Protein AF-A0A1J8PU71-F1 (afdb_monomer_lite)

Foldseek 3Di:
DDPDPVSVQVVCVVVVCHPVNLCVLCVVVVNNQFASVQSVVCVVPVVRDTDGLVRVCVVCVCVVCVPPDPLRNVLVVLVSVCCRVPNCPCVDPVCPLVSLCVRQVHVVSSVVD

Sequence (113 aa):
HPSTRQDLLQKLEVAGFGKQQLNSLKKLINAENSDLFDVLEYVFNSDFQLMTRQERVSEARAKILFSLNEVQQEFIEFVLSKYIESGVEELKRSQLSTLLTIKYQSLEDAKEV

pLDDT: mean 90.13, std 6.65, range [53.47, 97.62]

Organism: NCBI:txid2360

Radius of gyration: 16.15 Å; chains: 1; bounding box: 37×26×44 Å

Secondary structure (DSSP, 8-state):
--SSHHHHHHHHHHTT--HHHHHHHHHHTT-TTB-HHHHHHHHH-TTSPP-BHHHHHHHHHHHHHTT--HHHHHHHHHHHHHHHHHTTSS--GGGHHHHHHHHHSSTTGGG--

InterPro domains:
  IPR013670 EcoEI R protein C-terminal domain [PF08463] (3-110)

Structure (mmCIF, N/CA/C/O backbone):
data_AF-A0A1J8PU71-F1
#
_entry.id   AF-A0A1J8PU71-F1
#
loop_
_atom_site.group_PDB
_atom_site.id
_atom_site.type_symbol
_atom_site.label_atom_id
_atom_site.label_alt_id
_atom_site.label_comp_id
_atom_site.label_asym_id
_atom_site.label_entity_id
_atom_site.label_seq_id
_atom_site.pdbx_PDB_ins_code
_atom_site.Cartn_x
_atom_site.Cartn_y
_atom_site.Cartn_z
_atom_site.occupancy
_atom_site.B_iso_or_equiv
_atom_site.auth_seq_id
_atom_site.auth_comp_id
_atom_site.auth_asym_id
_atom_site.auth_atom_id
_atom_site.pdbx_PDB_model_num
ATOM 1 N N . HIS A 1 1 ? -19.237 -8.147 -2.651 1.00 53.47 1 HIS A N 1
ATOM 2 C CA . HIS A 1 1 ? -17.764 -8.270 -2.639 1.00 53.47 1 HIS A CA 1
ATOM 3 C C . HIS A 1 1 ? -17.141 -7.241 -3.584 1.00 53.47 1 HIS A C 1
ATOM 5 O O . HIS A 1 1 ? -17.639 -7.113 -4.699 1.00 53.47 1 HIS A O 1
ATOM 11 N N . PRO A 1 2 ? -16.181 -6.409 -3.148 1.00 69.62 2 PRO A N 1
ATOM 12 C CA . PRO A 1 2 ? -15.380 -5.577 -4.053 1.00 69.62 2 PRO A CA 1
ATOM 13 C C . PRO A 1 2 ? -14.380 -6.448 -4.832 1.00 69.62 2 PRO A C 1
ATOM 15 O O . PRO A 1 2 ? -13.803 -7.366 -4.257 1.00 69.62 2 PRO A O 1
ATOM 18 N N . SER A 1 3 ? -14.195 -6.177 -6.126 1.00 79.38 3 SER A N 1
ATOM 19 C CA . SER A 1 3 ? -13.236 -6.892 -6.989 1.00 79.38 3 SER A CA 1
ATOM 20 C C . SER A 1 3 ? -11.838 -6.281 -6.948 1.00 79.38 3 SER A C 1
ATOM 22 O O . SER A 1 3 ? -10.850 -6.974 -7.174 1.00 79.38 3 SER A O 1
ATOM 24 N N . THR A 1 4 ? -11.746 -4.986 -6.644 1.00 81.94 4 THR A N 1
ATOM 25 C CA . THR A 1 4 ? -10.479 -4.268 -6.502 1.00 81.94 4 THR A CA 1
ATOM 26 C C . THR A 1 4 ? -10.431 -3.487 -5.191 1.00 81.94 4 THR A C 1
ATOM 28 O O . THR A 1 4 ? -11.461 -3.164 -4.592 1.00 81.94 4 THR A O 1
ATOM 31 N N . ARG A 1 5 ? -9.221 -3.125 -4.747 1.00 83.38 5 ARG A N 1
ATOM 32 C CA . ARG A 1 5 ? -9.043 -2.222 -3.598 1.00 83.38 5 ARG A CA 1
ATOM 33 C C . ARG A 1 5 ? -9.699 -0.857 -3.832 1.00 83.38 5 ARG A C 1
ATOM 35 O O . ARG A 1 5 ? -10.219 -0.260 -2.897 1.00 83.38 5 ARG A O 1
ATOM 42 N N . GLN A 1 6 ? -9.706 -0.385 -5.077 1.00 83.25 6 GLN A N 1
ATOM 43 C CA . GLN A 1 6 ? -10.373 0.857 -5.454 1.00 83.25 6 GLN A CA 1
ATOM 44 C C . GLN A 1 6 ? -11.894 0.750 -5.278 1.00 83.25 6 GLN A C 1
ATOM 46 O O . GLN A 1 6 ? -12.497 1.659 -4.715 1.00 83.25 6 GLN A O 1
ATOM 51 N N . ASP A 1 7 ? -12.497 -0.375 -5.674 1.00 86.81 7 ASP A N 1
ATOM 52 C CA . ASP A 1 7 ? -13.933 -0.607 -5.478 1.00 86.81 7 ASP A CA 1
ATOM 53 C C . ASP A 1 7 ? -14.290 -0.628 -3.988 1.00 86.81 7 ASP A C 1
ATOM 55 O O . ASP A 1 7 ? -15.351 -0.142 -3.597 1.00 86.81 7 ASP A O 1
ATOM 59 N N . LEU A 1 8 ? -13.420 -1.204 -3.147 1.00 87.25 8 LEU A N 1
ATOM 60 C CA . LEU A 1 8 ? -13.607 -1.181 -1.697 1.00 87.25 8 LEU A CA 1
ATOM 61 C C . LEU A 1 8 ? -13.589 0.258 -1.170 1.00 87.25 8 LEU A C 1
ATOM 63 O O . LEU A 1 8 ? -14.518 0.645 -0.469 1.00 87.25 8 LEU A O 1
ATOM 67 N N . LEU A 1 9 ? -12.568 1.045 -1.528 1.00 88.31 9 LEU A N 1
ATOM 68 C CA . LEU A 1 9 ? -12.436 2.440 -1.093 1.00 88.31 9 LEU A CA 1
ATOM 69 C C . LEU A 1 9 ? -13.658 3.277 -1.482 1.00 88.31 9 LEU A C 1
ATOM 71 O O . LEU A 1 9 ? -14.187 4.003 -0.647 1.00 88.31 9 LEU A O 1
ATOM 75 N N . GLN A 1 10 ? -14.155 3.121 -2.711 1.00 89.88 10 GLN A N 1
ATOM 76 C CA . GLN A 1 10 ? -15.345 3.833 -3.173 1.00 89.88 10 GLN A CA 1
ATOM 77 C C . GLN A 1 10 ? -16.600 3.434 -2.384 1.00 89.88 10 GLN A C 1
ATOM 79 O O . GLN A 1 10 ? -17.413 4.285 -2.031 1.00 89.88 10 GLN A O 1
ATOM 84 N N . LYS A 1 11 ? -16.772 2.143 -2.077 1.00 92.06 11 LYS A N 1
ATOM 85 C CA . LYS A 1 11 ? -17.913 1.671 -1.276 1.00 92.06 11 LYS A CA 1
ATOM 86 C C . LYS A 1 11 ? -17.853 2.173 0.164 1.00 92.06 11 LYS A C 1
ATOM 88 O O . LYS A 1 11 ? -18.889 2.539 0.710 1.00 92.06 11 LYS A O 1
ATOM 93 N N . LEU A 1 12 ? -16.662 2.202 0.761 1.00 91.75 12 LEU A N 1
ATOM 94 C CA . LEU A 1 12 ? -16.448 2.764 2.095 1.00 91.75 12 LEU A CA 1
ATOM 95 C C . LEU A 1 12 ? -16.762 4.260 2.116 1.00 91.75 12 LEU A C 1
ATOM 97 O O . LEU A 1 12 ? -17.471 4.714 3.007 1.00 91.75 12 LEU A O 1
ATOM 101 N N . GLU A 1 13 ? -16.324 5.002 1.100 1.00 93.75 13 GLU A N 1
ATOM 102 C CA . GLU A 1 13 ? -16.626 6.426 0.960 1.00 93.75 13 GLU A CA 1
ATOM 103 C C . GLU A 1 13 ? -18.135 6.689 0.865 1.00 93.75 13 GLU A C 1
ATOM 105 O O . GLU A 1 13 ? -18.657 7.513 1.614 1.00 93.75 13 GLU A O 1
ATOM 110 N N . VAL A 1 14 ? -18.859 5.928 0.035 1.00 95.31 14 VAL A N 1
ATOM 111 C CA . VAL A 1 14 ? -20.332 6.002 -0.057 1.00 95.31 14 VAL A CA 1
ATOM 112 C C . VAL A 1 14 ? -21.008 5.675 1.281 1.00 95.31 14 VAL A C 1
ATOM 114 O O . VAL A 1 14 ? -22.043 6.252 1.603 1.00 95.31 14 VAL A O 1
ATOM 117 N N . ALA A 1 15 ? -20.419 4.786 2.082 1.00 94.44 15 ALA A N 1
ATOM 118 C CA . ALA A 1 15 ? -20.900 4.448 3.420 1.00 94.44 15 ALA A CA 1
ATOM 119 C C . ALA A 1 15 ? -20.514 5.478 4.506 1.00 94.44 15 ALA A C 1
ATOM 121 O O . ALA A 1 15 ? -20.832 5.269 5.674 1.00 94.44 15 ALA A O 1
ATOM 122 N N . GLY A 1 16 ? -19.840 6.579 4.149 1.00 94.50 16 GLY A N 1
ATOM 123 C CA . GLY A 1 16 ? -19.421 7.636 5.078 1.00 94.50 16 GLY A CA 1
ATOM 124 C C . GLY A 1 16 ? -18.007 7.471 5.651 1.00 94.50 16 GLY A C 1
ATOM 125 O O . GLY A 1 16 ? -17.576 8.281 6.472 1.00 94.50 16 GLY A O 1
ATOM 126 N N . PHE A 1 17 ? -17.257 6.464 5.202 1.00 92.56 17 PHE A N 1
ATOM 127 C CA . PHE A 1 17 ? -15.875 6.191 5.602 1.00 92.56 17 PHE A CA 1
ATOM 128 C C . PHE A 1 17 ? -14.905 6.608 4.495 1.00 92.56 17 PHE A C 1
ATOM 130 O O . PHE A 1 17 ? -14.260 5.784 3.846 1.00 92.56 17 PHE A O 1
ATOM 137 N N . GLY A 1 18 ? -14.828 7.917 4.261 1.00 92.75 18 GLY A N 1
ATOM 138 C CA . GLY A 1 18 ? -13.900 8.503 3.302 1.00 92.75 18 GLY A CA 1
ATOM 139 C C . GLY A 1 18 ? -12.440 8.445 3.761 1.00 92.75 18 GLY A C 1
ATOM 140 O O . GLY A 1 18 ? -12.100 8.012 4.867 1.00 92.75 18 GLY A O 1
ATOM 141 N N . LYS A 1 19 ? -11.544 8.943 2.904 1.00 89.94 19 LYS A N 1
ATOM 142 C CA . LYS A 1 19 ? -10.088 8.935 3.132 1.00 89.94 19 LYS A CA 1
ATOM 143 C C . LYS A 1 19 ? -9.679 9.509 4.494 1.00 89.94 19 LYS A C 1
ATOM 145 O O . LYS A 1 19 ? -8.790 8.967 5.146 1.00 89.94 19 LYS A O 1
ATOM 150 N N . GLN A 1 20 ? -10.318 10.591 4.943 1.00 93.56 20 GLN A N 1
ATOM 151 C CA . GLN A 1 20 ? -10.008 11.193 6.242 1.00 93.56 20 GLN A CA 1
ATOM 152 C C . GLN A 1 20 ? -10.343 10.254 7.405 1.00 93.56 20 GLN A C 1
ATOM 154 O O . GLN A 1 20 ? -9.510 10.074 8.289 1.00 93.56 20 GLN A O 1
ATOM 159 N N . GLN A 1 21 ? -11.516 9.618 7.385 1.00 94.56 21 GLN A N 1
ATOM 160 C CA . GLN A 1 21 ? -11.947 8.673 8.416 1.00 94.56 21 GLN A CA 1
ATOM 161 C C . GLN A 1 21 ? -11.012 7.462 8.469 1.00 94.56 21 GLN A C 1
ATOM 163 O O . GLN A 1 21 ? -10.568 7.075 9.548 1.00 94.56 21 GLN A O 1
ATOM 168 N N . LEU A 1 22 ? -10.649 6.912 7.306 1.00 92.94 22 LEU A N 1
ATOM 169 C CA . LEU A 1 22 ? -9.733 5.773 7.215 1.00 92.94 22 LEU A CA 1
ATOM 170 C C . LEU A 1 22 ? -8.321 6.126 7.706 1.00 92.94 22 LEU A C 1
ATOM 172 O O . LEU A 1 22 ? -7.695 5.332 8.404 1.00 92.94 22 LEU A O 1
ATOM 176 N N . ASN A 1 23 ? -7.825 7.329 7.408 1.00 92.94 23 ASN A N 1
ATOM 177 C CA . ASN A 1 23 ? -6.534 7.793 7.922 1.00 92.94 23 ASN A CA 1
ATOM 178 C C . ASN A 1 23 ? -6.559 8.027 9.436 1.00 92.94 23 ASN A C 1
ATOM 180 O O . ASN A 1 23 ? -5.588 7.703 10.117 1.00 92.94 23 ASN A O 1
ATOM 184 N N . SER A 1 24 ? -7.654 8.562 9.976 1.00 95.12 24 SER A N 1
ATOM 185 C CA . SER A 1 24 ? -7.831 8.699 11.425 1.00 95.12 24 SER A CA 1
ATOM 186 C C . SER A 1 24 ? -7.863 7.338 12.117 1.00 95.12 24 SER A C 1
ATOM 188 O O . SER A 1 24 ? -7.225 7.176 13.152 1.00 95.12 24 SER A O 1
ATOM 190 N N . LEU A 1 25 ? -8.535 6.348 11.520 1.00 94.19 25 LEU A N 1
ATOM 191 C CA . LEU A 1 25 ? -8.555 4.976 12.023 1.00 94.19 25 LEU A CA 1
ATOM 192 C C . LEU A 1 25 ? -7.147 4.375 12.071 1.00 94.19 25 LEU A C 1
ATOM 194 O O . LEU A 1 25 ? -6.747 3.862 13.110 1.00 94.19 25 LEU A O 1
ATOM 198 N N . LYS A 1 26 ? -6.375 4.502 10.985 1.00 94.94 26 LYS A N 1
ATOM 199 C CA . LYS A 1 26 ? -4.980 4.040 10.935 1.00 94.94 26 LYS A CA 1
ATOM 200 C C . LYS A 1 26 ? -4.132 4.624 12.060 1.00 94.94 26 LYS A C 1
ATOM 202 O O . LYS A 1 26 ? -3.434 3.875 12.728 1.00 94.94 26 LYS A O 1
ATOM 207 N N . LYS A 1 27 ? -4.231 5.935 12.296 1.00 96.25 27 LYS A N 1
ATOM 208 C CA . LYS A 1 27 ? -3.515 6.616 13.387 1.00 96.25 27 LYS A CA 1
ATOM 209 C C . LYS A 1 27 ? -3.943 6.115 14.762 1.00 96.25 27 LYS A C 1
ATOM 211 O O . LYS A 1 27 ? -3.101 5.912 15.627 1.00 96.25 27 LYS A O 1
ATOM 216 N N . LEU A 1 28 ? -5.246 5.908 14.962 1.00 96.00 28 LEU A N 1
ATOM 217 C CA . LEU A 1 28 ? -5.799 5.466 16.244 1.00 96.00 28 LEU A CA 1
ATOM 218 C C . LEU A 1 28 ? -5.221 4.117 16.690 1.00 96.00 28 LEU A C 1
ATOM 220 O O . LEU A 1 28 ? -5.012 3.912 17.881 1.00 96.00 28 LEU A O 1
ATOM 224 N N . ILE A 1 29 ? -4.952 3.223 15.736 1.00 94.25 29 ILE A N 1
ATOM 225 C CA . ILE A 1 29 ? -4.396 1.889 15.995 1.00 94.25 29 ILE A CA 1
ATOM 226 C C . ILE A 1 29 ? -2.901 1.773 15.649 1.00 94.25 29 ILE A C 1
ATOM 228 O O . ILE A 1 29 ? -2.378 0.664 15.595 1.00 94.25 29 ILE A O 1
ATOM 232 N N . ASN A 1 30 ? -2.215 2.897 15.396 1.00 94.94 30 ASN A N 1
ATOM 233 C CA . ASN A 1 30 ? -0.790 2.953 15.046 1.00 94.94 30 ASN A CA 1
ATOM 234 C C . ASN A 1 30 ? -0.409 2.058 13.839 1.00 94.94 30 ASN A C 1
ATOM 236 O O . ASN A 1 30 ? 0.548 1.283 13.882 1.00 94.94 30 ASN A O 1
ATOM 240 N N . ALA A 1 31 ? -1.199 2.139 12.766 1.00 95.94 31 ALA A N 1
ATOM 241 C CA . ALA A 1 31 ? -1.117 1.298 11.569 1.00 95.94 31 ALA A CA 1
ATOM 242 C C . ALA A 1 31 ? -1.042 2.111 10.260 1.00 95.94 31 ALA A C 1
ATOM 244 O O . ALA A 1 31 ? -1.498 1.667 9.202 1.00 95.94 31 ALA A O 1
ATOM 245 N N . GLU A 1 32 ? -0.485 3.325 10.293 1.00 94.81 32 GLU A N 1
ATOM 246 C CA . GLU A 1 32 ? -0.346 4.191 9.111 1.00 94.81 32 GLU A CA 1
ATOM 247 C C . GLU A 1 32 ? 0.443 3.527 7.978 1.00 94.81 32 GLU A C 1
ATOM 249 O O . GLU A 1 32 ? 0.116 3.704 6.801 1.00 94.81 32 GLU A O 1
ATOM 254 N N . ASN A 1 33 ? 1.430 2.709 8.344 1.00 95.88 33 ASN A N 1
ATOM 255 C CA . ASN A 1 33 ? 2.290 1.986 7.412 1.00 95.88 33 ASN A CA 1
ATOM 256 C C . ASN A 1 33 ? 1.707 0.645 6.953 1.00 95.88 33 ASN A C 1
ATOM 258 O O . ASN A 1 33 ? 2.340 -0.029 6.138 1.00 95.88 33 ASN A O 1
ATOM 262 N N . SER A 1 34 ? 0.529 0.261 7.443 1.00 95.25 34 SER A N 1
ATOM 263 C CA . SER A 1 34 ? -0.151 -0.987 7.091 1.00 95.25 34 SER A CA 1
ATOM 264 C C . SER A 1 34 ? -1.125 -0.786 5.929 1.00 95.25 34 SER A C 1
ATOM 266 O O . SER A 1 34 ? -1.601 0.326 5.639 1.00 95.25 34 SER A O 1
ATOM 268 N N . ASP A 1 35 ? -1.427 -1.874 5.224 1.00 91.88 35 ASP A N 1
ATOM 269 C CA . ASP A 1 35 ? -2.452 -1.844 4.182 1.00 91.88 35 ASP A CA 1
ATOM 270 C C . ASP A 1 35 ? -3.837 -1.693 4.810 1.00 91.88 35 ASP A C 1
ATOM 272 O O . ASP A 1 35 ? -4.075 -2.082 5.952 1.00 91.88 35 ASP A O 1
ATOM 276 N N . LEU A 1 36 ? -4.770 -1.098 4.064 1.00 89.81 36 LEU A N 1
ATOM 277 C CA . LEU A 1 36 ? -6.115 -0.867 4.581 1.00 89.81 36 LEU A CA 1
ATOM 278 C C . LEU A 1 36 ? -6.818 -2.182 4.944 1.00 89.81 36 LEU A C 1
ATOM 280 O O . LEU A 1 36 ? -7.591 -2.200 5.892 1.00 89.81 36 LEU A O 1
ATOM 284 N N . PHE A 1 37 ? -6.551 -3.271 4.223 1.00 89.00 37 PHE A N 1
ATOM 285 C CA . PHE A 1 37 ? -7.168 -4.557 4.544 1.00 89.00 37 PHE A CA 1
ATOM 286 C C . PHE A 1 37 ? -6.716 -5.089 5.905 1.00 89.00 37 PHE A C 1
ATOM 288 O O . PHE A 1 37 ? -7.564 -5.540 6.662 1.00 89.00 37 PHE A O 1
ATOM 295 N N . ASP A 1 38 ? -5.435 -4.949 6.254 1.00 92.00 38 ASP A N 1
ATOM 296 C CA . ASP A 1 38 ? -4.920 -5.352 7.573 1.00 92.00 38 ASP A CA 1
ATOM 297 C C . ASP A 1 38 ? -5.557 -4.541 8.694 1.00 92.00 38 ASP A C 1
ATOM 299 O O . ASP A 1 38 ? -5.914 -5.067 9.740 1.00 92.00 38 ASP A O 1
ATOM 303 N N . VAL A 1 39 ? -5.716 -3.238 8.457 1.00 93.31 39 VAL A N 1
ATOM 304 C CA . VAL A 1 39 ? -6.343 -2.307 9.400 1.00 93.31 39 VAL A CA 1
ATOM 305 C C . VAL A 1 39 ? -7.800 -2.688 9.639 1.00 93.31 39 VAL A C 1
ATOM 307 O O . VAL A 1 39 ? -8.253 -2.707 10.779 1.00 93.31 39 VAL A O 1
ATOM 310 N N . LEU A 1 40 ? -8.540 -2.995 8.571 1.00 92.12 40 LEU A N 1
ATOM 311 C CA . LEU A 1 40 ? -9.935 -3.414 8.678 1.00 92.12 40 LEU A CA 1
ATOM 312 C C . LEU A 1 40 ? -10.065 -4.789 9.341 1.00 92.12 40 LEU A C 1
ATOM 314 O O . LEU A 1 40 ? -10.961 -4.967 10.163 1.00 92.12 40 LEU A O 1
ATOM 318 N N . GLU A 1 41 ? -9.169 -5.726 9.028 1.00 93.06 41 GLU A N 1
ATOM 319 C CA . GLU A 1 41 ? -9.140 -7.050 9.654 1.00 93.06 41 GLU A CA 1
ATOM 320 C C . GLU A 1 41 ? -8.839 -6.943 11.150 1.00 93.06 41 GLU A C 1
ATOM 322 O O . GLU A 1 41 ? -9.555 -7.531 11.947 1.00 93.06 41 GLU A O 1
ATOM 327 N N . TYR A 1 42 ? -7.871 -6.114 11.547 1.00 94.69 42 TYR A N 1
ATOM 328 C CA . TYR A 1 42 ? -7.566 -5.841 12.953 1.00 94.69 42 TYR A CA 1
ATOM 329 C C . TYR A 1 42 ? -8.754 -5.247 13.719 1.00 94.69 42 TYR A C 1
ATOM 331 O O . TYR A 1 42 ? -9.030 -5.624 14.854 1.00 94.69 42 TYR A O 1
ATOM 339 N N . VAL A 1 43 ? -9.487 -4.318 13.100 1.00 92.38 43 VAL A N 1
ATOM 340 C CA . VAL A 1 43 ? -10.678 -3.712 13.718 1.00 92.38 43 VAL A CA 1
ATOM 341 C C . VAL A 1 43 ? -11.811 -4.724 13.866 1.00 92.38 43 VAL A C 1
ATOM 343 O O . VAL A 1 43 ? -12.555 -4.671 14.843 1.00 92.38 43 VAL A O 1
ATOM 346 N N . PHE A 1 44 ? -11.959 -5.634 12.904 1.00 93.19 44 PHE A N 1
ATOM 347 C CA . PHE A 1 44 ? -12.950 -6.705 12.966 1.00 93.19 44 PHE A CA 1
ATOM 348 C C . PHE A 1 44 ? -12.556 -7.806 13.963 1.00 93.19 44 PHE A C 1
ATOM 350 O O . PHE A 1 44 ? -13.411 -8.332 14.674 1.00 93.19 44 PHE A O 1
ATOM 357 N N . ASN A 1 45 ? -11.267 -8.129 14.022 1.00 92.81 45 ASN A N 1
ATOM 358 C CA . ASN A 1 45 ? -10.675 -9.177 14.833 1.00 92.81 45 ASN A CA 1
ATOM 359 C C . ASN A 1 45 ? -9.361 -8.681 15.456 1.00 92.81 45 ASN A C 1
ATOM 361 O O . ASN A 1 45 ? -8.303 -8.714 14.824 1.00 92.81 45 ASN A O 1
ATOM 365 N N . SER A 1 46 ? -9.419 -8.278 16.724 1.00 88.31 46 SER A N 1
ATOM 366 C CA . SER A 1 46 ? -8.282 -7.687 17.440 1.00 88.31 46 SER A CA 1
ATOM 367 C C . SER A 1 46 ? -7.081 -8.619 17.620 1.00 88.31 46 SER A C 1
ATOM 369 O O . SER A 1 46 ? -5.995 -8.143 17.942 1.00 88.31 46 SER A O 1
ATOM 371 N N . ASP A 1 47 ? -7.256 -9.928 17.420 1.00 93.12 47 ASP A N 1
ATOM 372 C CA . ASP A 1 47 ? -6.166 -10.906 17.507 1.00 93.12 47 ASP A CA 1
ATOM 373 C C . ASP A 1 47 ? -5.290 -10.918 16.241 1.00 93.12 47 ASP A C 1
ATOM 375 O O . ASP A 1 47 ? -4.183 -11.472 16.244 1.00 93.12 47 ASP A O 1
ATOM 379 N N . PHE A 1 48 ? -5.760 -10.299 15.151 1.00 93.62 48 PHE A N 1
ATOM 380 C CA . PHE A 1 48 ? -5.008 -10.188 13.909 1.00 93.62 48 PHE A CA 1
ATOM 381 C C . PHE A 1 48 ? -3.706 -9.408 14.129 1.00 93.62 48 PHE A C 1
ATOM 383 O O . PHE A 1 48 ? -3.687 -8.327 14.713 1.00 93.62 48 PHE A O 1
ATOM 390 N N . GLN A 1 49 ? -2.593 -9.945 13.636 1.00 93.81 49 GLN A N 1
ATOM 391 C CA . GLN A 1 49 ? -1.304 -9.270 13.736 1.00 93.81 49 GLN A CA 1
ATOM 392 C C . GLN A 1 49 ? -1.138 -8.317 12.556 1.00 93.81 49 GLN A C 1
ATOM 394 O O . GLN A 1 49 ? -1.116 -8.738 11.400 1.00 93.81 49 GLN A O 1
ATOM 399 N N . LEU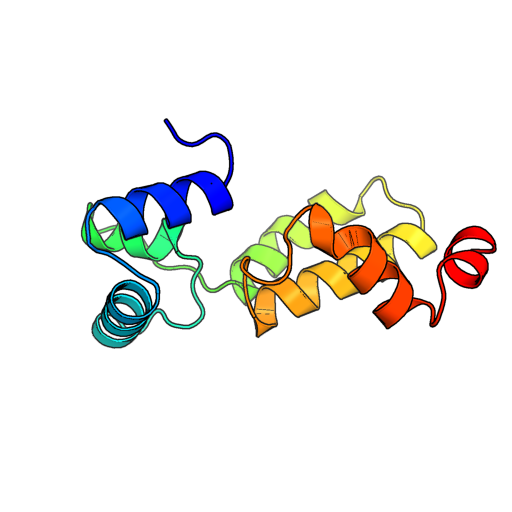 A 1 50 ? -1.033 -7.022 12.856 1.00 94.44 50 LEU A N 1
ATOM 400 C CA . LEU A 1 50 ? -0.791 -6.003 11.844 1.00 94.44 50 LEU A CA 1
ATOM 401 C C . LEU A 1 50 ? 0.541 -6.249 11.132 1.00 94.44 50 LEU A C 1
ATOM 403 O O . LEU A 1 50 ? 1.532 -6.638 11.743 1.00 94.44 50 LEU A O 1
ATOM 407 N N . MET A 1 51 ? 0.549 -5.945 9.839 1.00 95.38 51 MET A N 1
ATOM 408 C CA . MET A 1 51 ? 1.711 -6.066 8.972 1.00 95.38 51 MET A CA 1
ATOM 409 C C . MET A 1 51 ? 1.904 -4.760 8.210 1.00 95.38 51 MET A C 1
ATOM 411 O O . MET A 1 51 ? 0.974 -4.233 7.589 1.00 95.38 51 MET A O 1
ATOM 415 N N . THR A 1 52 ? 3.120 -4.233 8.229 1.00 97.00 52 THR A N 1
ATOM 416 C CA . THR A 1 52 ? 3.482 -3.072 7.423 1.00 97.00 52 THR A CA 1
ATOM 417 C C . THR A 1 52 ? 3.556 -3.441 5.944 1.00 97.00 52 THR A C 1
ATOM 419 O O . THR A 1 52 ? 3.815 -4.579 5.544 1.00 97.00 52 THR A O 1
ATOM 422 N N . ARG A 1 53 ? 3.395 -2.438 5.080 1.00 96.31 53 ARG A N 1
ATOM 423 C CA . ARG A 1 53 ? 3.602 -2.597 3.634 1.00 96.31 53 ARG A CA 1
ATOM 424 C C . ARG A 1 53 ? 5.029 -3.059 3.316 1.00 96.31 53 ARG A C 1
ATOM 426 O O . ARG A 1 53 ? 5.204 -3.848 2.394 1.00 96.31 53 ARG A O 1
ATOM 433 N N . GLN A 1 54 ? 6.020 -2.619 4.094 1.00 97.62 54 GLN A N 1
ATOM 434 C CA . GLN A 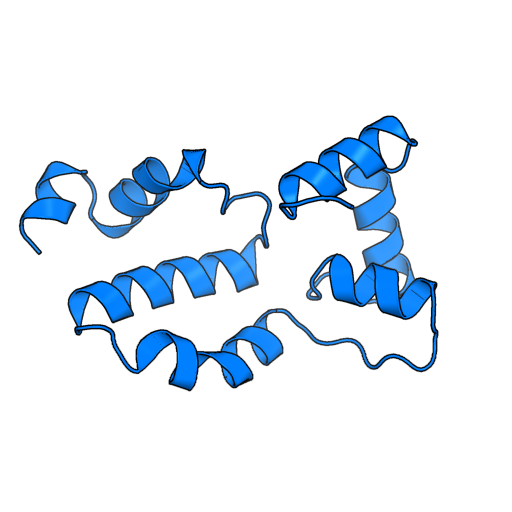1 54 ? 7.420 -3.040 3.971 1.00 97.62 54 GLN A CA 1
ATOM 435 C C . GLN A 1 54 ? 7.577 -4.547 4.215 1.00 97.62 54 GLN A C 1
ATOM 437 O O . GLN A 1 54 ? 8.160 -5.243 3.384 1.00 97.62 54 GLN A O 1
ATOM 442 N N . GLU A 1 55 ? 7.032 -5.054 5.322 1.00 97.44 55 GLU A N 1
ATOM 443 C CA . GLU A 1 55 ? 7.067 -6.484 5.653 1.00 97.44 55 GLU A CA 1
ATOM 444 C C . GLU A 1 55 ? 6.354 -7.300 4.574 1.00 97.44 55 GLU A C 1
ATOM 446 O O . GLU A 1 55 ? 6.914 -8.272 4.069 1.00 97.44 55 GLU A O 1
ATOM 451 N N . ARG A 1 56 ? 5.170 -6.850 4.130 1.00 95.62 56 ARG A N 1
ATOM 452 C CA . ARG A 1 56 ? 4.421 -7.506 3.046 1.00 95.62 56 ARG A CA 1
ATOM 453 C C . ARG A 1 56 ? 5.243 -7.647 1.780 1.00 95.62 56 ARG A C 1
ATOM 455 O O . ARG A 1 56 ? 5.242 -8.708 1.155 1.00 95.62 56 ARG A O 1
ATOM 462 N N . VAL A 1 57 ? 5.896 -6.563 1.371 1.00 96.19 57 VAL A N 1
ATOM 463 C CA . VAL A 1 57 ? 6.750 -6.585 0.188 1.00 96.19 57 VAL A CA 1
ATOM 464 C C . VAL A 1 57 ? 7.905 -7.549 0.408 1.00 96.19 57 VAL A C 1
ATOM 466 O O . VAL A 1 57 ? 8.121 -8.391 -0.452 1.00 96.19 57 VAL A O 1
ATOM 469 N N . SER A 1 58 ? 8.585 -7.489 1.554 1.00 96.94 58 SER A N 1
ATOM 470 C CA . SER A 1 58 ? 9.706 -8.377 1.880 1.00 96.94 58 SER A CA 1
ATOM 471 C C . SER A 1 58 ? 9.339 -9.861 1.741 1.00 96.94 58 SER A C 1
ATOM 473 O O . SER A 1 58 ? 10.045 -10.609 1.064 1.00 96.94 58 SER A O 1
ATOM 475 N N . GLU A 1 59 ? 8.194 -10.275 2.292 1.00 96.31 59 GLU A N 1
ATOM 476 C CA . GLU A 1 59 ? 7.726 -11.667 2.233 1.00 96.31 59 GLU A CA 1
ATOM 477 C C . GLU A 1 59 ? 7.316 -12.110 0.823 1.00 96.31 59 GLU A C 1
ATOM 479 O O . GLU A 1 59 ? 7.561 -13.248 0.418 1.00 96.31 59 GLU A O 1
ATOM 484 N N . ALA A 1 60 ? 6.694 -11.219 0.047 1.00 94.88 60 ALA A N 1
ATOM 485 C CA . ALA A 1 60 ? 6.196 -11.549 -1.284 1.00 94.88 60 ALA A CA 1
ATOM 486 C C . ALA A 1 60 ? 7.252 -11.388 -2.392 1.00 94.88 60 ALA A C 1
ATOM 488 O O . ALA A 1 60 ? 7.093 -11.967 -3.470 1.00 94.88 60 ALA A O 1
ATOM 489 N N . ARG A 1 61 ? 8.323 -10.619 -2.147 1.00 94.56 61 ARG A N 1
ATOM 490 C CA . ARG A 1 61 ? 9.284 -10.147 -3.159 1.00 94.56 61 ARG A CA 1
ATOM 491 C C . ARG A 1 61 ? 9.842 -11.275 -4.013 1.00 94.56 61 ARG A C 1
ATOM 493 O O . ARG A 1 61 ? 9.719 -11.229 -5.232 1.00 94.56 61 ARG A O 1
ATOM 500 N N . ALA A 1 62 ? 10.387 -12.319 -3.388 1.00 94.81 62 ALA A N 1
ATOM 501 C CA . ALA A 1 62 ? 10.990 -13.437 -4.116 1.00 94.81 62 ALA A CA 1
ATOM 502 C C . ALA A 1 62 ? 9.995 -14.101 -5.083 1.00 94.81 62 ALA A C 1
ATOM 504 O O . ALA A 1 62 ? 10.331 -14.382 -6.230 1.00 94.81 62 ALA A O 1
ATOM 505 N N . LYS A 1 63 ? 8.745 -14.290 -4.644 1.00 95.94 63 LYS A N 1
ATOM 506 C CA . LYS A 1 63 ? 7.682 -14.877 -5.466 1.00 95.94 63 LYS A CA 1
ATOM 507 C C . LYS A 1 63 ? 7.252 -13.951 -6.603 1.00 95.94 63 LYS A C 1
ATOM 509 O O . LYS A 1 63 ? 6.992 -14.434 -7.699 1.00 95.94 63 LYS A O 1
ATOM 514 N N . ILE A 1 64 ? 7.161 -12.647 -6.342 1.00 93.38 64 ILE A N 1
ATOM 515 C CA . ILE A 1 64 ? 6.770 -11.643 -7.340 1.00 93.38 64 ILE A CA 1
ATOM 516 C C . ILE A 1 64 ? 7.807 -11.567 -8.471 1.00 93.38 64 ILE A C 1
ATOM 518 O O . ILE A 1 64 ? 7.429 -11.476 -9.635 1.00 93.38 64 ILE A O 1
ATOM 522 N N . LEU A 1 65 ? 9.098 -11.620 -8.135 1.00 94.62 65 LEU A N 1
ATOM 523 C CA . LEU A 1 65 ? 10.188 -11.419 -9.094 1.00 94.62 65 LEU A CA 1
ATOM 524 C C . LEU A 1 65 ? 10.609 -12.697 -9.835 1.00 94.62 65 LEU A C 1
ATOM 526 O O . LEU A 1 65 ? 11.248 -12.605 -10.878 1.00 94.62 65 LEU A O 1
ATOM 530 N N . PHE A 1 66 ? 10.242 -13.878 -9.326 1.00 94.88 66 PHE A N 1
ATOM 531 C CA . PHE A 1 66 ? 10.755 -15.175 -9.786 1.00 94.88 66 PHE A CA 1
ATOM 532 C C . PHE A 1 66 ? 10.676 -15.409 -11.305 1.00 94.88 66 PHE A C 1
ATOM 534 O O . PHE A 1 66 ? 11.589 -15.995 -11.879 1.00 94.88 66 PHE A O 1
ATOM 541 N N . SER A 1 67 ? 9.594 -14.981 -11.960 1.00 91.62 67 SER A N 1
ATOM 542 C CA . SER A 1 67 ? 9.361 -15.226 -13.392 1.00 91.62 67 SER A CA 1
ATOM 543 C C . SER A 1 67 ? 9.636 -14.014 -14.284 1.00 91.62 67 SER A C 1
ATOM 545 O O . SER A 1 67 ? 9.217 -14.009 -15.440 1.00 91.62 67 SER A O 1
ATOM 547 N N . LEU A 1 68 ? 10.255 -12.966 -13.742 1.00 94.44 68 LEU A N 1
ATOM 548 C CA . LEU A 1 68 ? 10.480 -11.705 -14.438 1.00 94.44 68 LEU A CA 1
ATOM 549 C C . LEU A 1 68 ? 11.920 -11.614 -14.938 1.00 94.44 68 LEU A C 1
ATOM 551 O O . LEU A 1 68 ? 12.852 -12.020 -14.241 1.00 94.44 68 LEU A O 1
ATOM 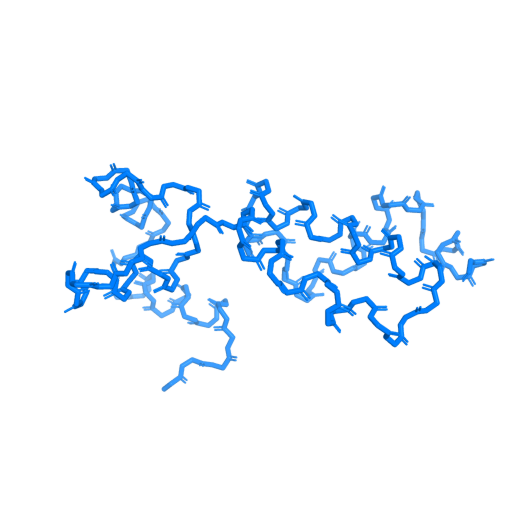555 N N . ASN A 1 69 ? 12.100 -11.040 -16.127 1.00 92.69 69 ASN A N 1
ATOM 556 C CA . ASN A 1 69 ? 13.428 -10.642 -16.592 1.00 92.69 69 ASN A CA 1
ATOM 557 C C . ASN A 1 69 ? 13.934 -9.409 -15.814 1.00 92.69 69 ASN A C 1
ATOM 559 O O . ASN A 1 69 ? 13.175 -8.777 -15.083 1.00 92.69 69 ASN A O 1
ATOM 563 N N . GLU A 1 70 ? 15.209 -9.059 -15.967 1.00 92.38 70 GLU A N 1
ATOM 564 C CA . GLU A 1 70 ? 15.853 -7.973 -15.209 1.00 92.38 70 GLU A CA 1
ATOM 565 C C . GLU A 1 70 ? 15.117 -6.627 -15.335 1.00 92.38 70 GLU A C 1
ATOM 567 O O . GLU A 1 70 ? 14.822 -5.977 -14.334 1.00 92.38 70 GLU A O 1
ATOM 572 N N . VAL A 1 71 ? 14.710 -6.265 -16.552 1.00 89.25 71 VAL A N 1
ATOM 573 C CA . VAL A 1 71 ? 13.980 -5.020 -16.840 1.00 89.25 71 VAL A CA 1
ATOM 574 C C . VAL A 1 71 ? 12.613 -4.997 -16.151 1.00 89.25 71 VAL A C 1
ATOM 576 O O . VAL A 1 71 ? 12.225 -4.007 -15.528 1.00 89.25 71 VAL A O 1
ATOM 579 N N . GLN A 1 72 ? 11.882 -6.110 -16.211 1.00 89.75 72 GLN A N 1
ATOM 580 C CA . GLN A 1 72 ? 10.602 -6.270 -15.527 1.00 89.75 72 GLN A CA 1
ATOM 581 C C . GLN A 1 72 ? 10.773 -6.248 -14.007 1.00 89.75 72 GLN A C 1
ATOM 583 O O . GLN A 1 72 ? 9.943 -5.656 -13.318 1.00 89.75 72 GLN A O 1
ATOM 588 N N . GLN A 1 73 ? 11.834 -6.865 -13.477 1.00 94.75 73 GLN A N 1
ATOM 589 C CA . GLN A 1 73 ? 12.141 -6.815 -12.050 1.00 94.75 73 GLN A CA 1
ATOM 590 C C . GLN A 1 73 ? 12.385 -5.376 -11.609 1.00 94.75 73 GLN A C 1
ATOM 592 O O . GLN A 1 73 ? 11.754 -4.941 -10.653 1.00 94.75 73 GLN A O 1
ATOM 597 N N . GLU A 1 74 ? 13.198 -4.601 -12.330 1.00 93.25 74 GLU A N 1
ATOM 598 C CA . GLU A 1 74 ? 13.420 -3.191 -12.002 1.00 93.25 74 GLU A CA 1
ATOM 599 C C . GLU A 1 74 ? 12.129 -2.366 -11.967 1.00 93.25 74 GLU A C 1
ATOM 601 O O . GLU A 1 74 ? 11.940 -1.536 -11.070 1.00 93.25 74 GLU A O 1
ATOM 606 N N . PHE A 1 75 ? 11.240 -2.563 -12.943 1.00 91.69 75 PHE A N 1
ATOM 607 C CA . PHE A 1 75 ? 9.964 -1.854 -12.963 1.00 91.69 75 PHE A CA 1
ATOM 608 C C . PHE A 1 75 ? 9.075 -2.265 -11.788 1.00 91.69 75 PHE A C 1
ATOM 610 O O . PHE A 1 75 ? 8.478 -1.415 -11.125 1.00 91.69 75 PHE A O 1
ATOM 617 N N . ILE A 1 76 ? 8.998 -3.563 -11.497 1.00 93.81 76 ILE A N 1
ATOM 618 C CA . ILE A 1 76 ? 8.201 -4.060 -10.380 1.00 93.81 76 ILE A CA 1
ATOM 619 C C . ILE A 1 76 ? 8.778 -3.605 -9.038 1.00 93.81 76 ILE A C 1
ATOM 621 O O . ILE A 1 76 ? 8.007 -3.211 -8.170 1.00 93.81 76 ILE A O 1
ATOM 625 N N . GLU A 1 77 ? 10.096 -3.541 -8.875 1.00 95.44 77 GLU A N 1
ATOM 626 C CA . GLU A 1 77 ? 10.738 -2.955 -7.691 1.00 95.44 77 GLU A CA 1
ATOM 627 C C . GLU A 1 77 ? 10.368 -1.484 -7.507 1.00 95.44 77 GLU A C 1
ATOM 629 O O . GLU A 1 77 ? 10.011 -1.055 -6.407 1.00 95.44 77 GLU A O 1
ATOM 634 N N . PHE A 1 78 ? 10.363 -0.711 -8.595 1.00 93.94 78 PHE A N 1
ATOM 635 C CA . PHE A 1 78 ? 9.876 0.664 -8.564 1.00 93.94 78 PHE A CA 1
ATOM 636 C C . PHE A 1 78 ? 8.413 0.732 -8.094 1.00 93.94 78 PHE A C 1
ATOM 638 O O . PHE A 1 78 ? 8.097 1.498 -7.181 1.00 93.94 78 PHE A O 1
ATOM 645 N N . VAL A 1 79 ? 7.528 -0.110 -8.635 1.00 92.81 79 VAL A N 1
ATOM 646 C CA . VAL A 1 79 ? 6.116 -0.175 -8.214 1.00 92.81 79 VAL A CA 1
ATOM 647 C C . VAL A 1 79 ? 5.979 -0.570 -6.738 1.00 92.81 79 VAL A C 1
ATOM 649 O O . VAL A 1 79 ? 5.183 0.032 -6.014 1.00 92.81 79 VA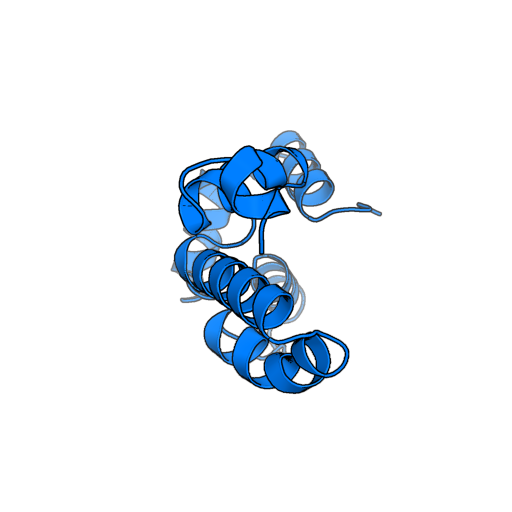L A O 1
ATOM 652 N N . LEU A 1 80 ? 6.761 -1.543 -6.263 1.00 94.38 80 LEU A N 1
ATOM 653 C CA . LEU A 1 80 ? 6.762 -1.978 -4.864 1.00 94.38 80 LEU A CA 1
ATOM 654 C C . LEU A 1 80 ? 7.248 -0.863 -3.929 1.00 94.38 80 LEU A C 1
ATOM 656 O O . LEU A 1 80 ? 6.661 -0.672 -2.864 1.00 94.38 80 LEU A O 1
ATOM 660 N N . SER A 1 81 ? 8.243 -0.071 -4.340 1.00 94.69 81 SER A N 1
ATOM 661 C CA . SER A 1 81 ? 8.684 1.098 -3.567 1.00 94.69 81 SER A CA 1
ATOM 662 C C . SER A 1 81 ? 7.565 2.136 -3.412 1.00 94.69 81 SER A C 1
ATOM 664 O O . SER A 1 81 ? 7.329 2.633 -2.310 1.00 94.69 81 SER A O 1
ATOM 666 N N . LYS A 1 82 ? 6.789 2.382 -4.476 1.00 92.62 82 LYS A N 1
ATOM 667 C CA . LYS A 1 82 ? 5.628 3.280 -4.433 1.00 92.62 82 LYS A CA 1
ATOM 668 C C . LYS A 1 82 ? 4.497 2.730 -3.577 1.00 92.62 82 LYS A C 1
ATOM 670 O O . LYS A 1 82 ? 3.887 3.479 -2.820 1.00 92.62 82 LYS A O 1
ATOM 675 N N . TYR A 1 83 ? 4.283 1.417 -3.589 1.00 92.88 83 TYR A N 1
ATOM 676 C CA . TYR A 1 83 ? 3.348 0.784 -2.661 1.00 92.88 83 TYR A CA 1
ATOM 677 C C . TYR A 1 83 ? 3.752 1.009 -1.197 1.00 92.88 83 TYR A C 1
ATOM 679 O O . TYR A 1 83 ? 2.897 1.338 -0.376 1.00 92.88 83 TYR A O 1
ATOM 687 N N . ILE A 1 84 ? 5.035 0.861 -0.860 1.00 95.00 84 ILE A N 1
ATOM 688 C CA . ILE A 1 84 ? 5.538 1.081 0.505 1.00 95.00 84 ILE A CA 1
ATOM 689 C C . ILE A 1 84 ? 5.357 2.544 0.932 1.00 95.00 84 ILE A C 1
ATOM 691 O O . ILE A 1 84 ? 4.932 2.795 2.060 1.00 95.00 84 ILE A O 1
ATOM 695 N N . GLU A 1 85 ? 5.635 3.489 0.033 1.00 92.56 85 GLU A N 1
ATOM 696 C CA . GLU A 1 85 ? 5.559 4.933 0.280 1.00 92.56 85 GLU A CA 1
ATOM 697 C C . GLU A 1 85 ? 4.100 5.415 0.408 1.00 92.56 85 GLU A C 1
ATOM 699 O O . GLU A 1 85 ? 3.654 5.836 1.481 1.00 92.56 85 GLU A O 1
ATOM 704 N N . SER A 1 86 ? 3.316 5.292 -0.664 1.00 87.88 86 SER A N 1
ATOM 705 C CA . SER A 1 86 ? 1.994 5.920 -0.800 1.00 87.88 86 SER A CA 1
ATOM 706 C C . SER A 1 86 ? 0.828 4.927 -0.772 1.00 87.88 86 SER A C 1
ATOM 708 O O . SER A 1 86 ? -0.335 5.315 -0.637 1.00 87.88 86 SER A O 1
ATOM 710 N N . GLY A 1 87 ? 1.102 3.622 -0.782 1.00 87.38 87 GLY A N 1
ATOM 711 C CA . GLY A 1 87 ? 0.071 2.589 -0.744 1.00 87.38 87 GLY A CA 1
ATOM 712 C C . GLY A 1 87 ? -0.606 2.402 -2.093 1.00 87.38 87 GLY A C 1
ATOM 713 O O . GLY A 1 87 ? 0.018 2.435 -3.145 1.00 87.38 87 GLY A O 1
ATOM 714 N N . VAL A 1 88 ? -1.907 2.125 -2.063 1.00 82.19 88 VAL A N 1
ATOM 715 C CA . VAL A 1 88 ? -2.655 1.671 -3.249 1.00 82.19 88 VAL A CA 1
ATOM 716 C C . VAL A 1 88 ? -3.322 2.813 -4.006 1.00 82.19 88 VAL A C 1
ATOM 718 O O . VAL A 1 88 ? -3.826 2.603 -5.107 1.00 82.19 88 VAL A O 1
ATOM 721 N N . GLU A 1 89 ? -3.349 4.015 -3.428 1.00 76.81 89 GLU A N 1
ATOM 722 C CA . GLU A 1 89 ? -4.029 5.166 -4.026 1.00 76.81 89 GLU A CA 1
ATOM 723 C C . GLU A 1 89 ? -3.385 5.589 -5.352 1.00 76.81 89 GLU A C 1
ATOM 725 O O . GLU A 1 89 ? -4.101 5.915 -6.303 1.00 76.81 89 GLU A O 1
ATOM 730 N N . GLU A 1 90 ? -2.054 5.517 -5.427 1.00 74.06 90 GLU A N 1
ATOM 731 C CA . GLU A 1 90 ? -1.257 5.900 -6.599 1.00 74.06 90 GLU A CA 1
ATOM 732 C C . GLU A 1 90 ? -1.022 4.739 -7.576 1.00 74.06 90 GLU A C 1
ATOM 734 O O . GLU A 1 90 ? -0.562 4.948 -8.694 1.00 74.06 90 GLU A O 1
ATOM 739 N N . LEU A 1 91 ? -1.401 3.513 -7.203 1.00 81.75 91 LEU A N 1
ATOM 740 C CA . LEU A 1 91 ? -1.142 2.295 -7.981 1.00 81.75 91 LEU A CA 1
ATOM 741 C C . LEU A 1 91 ? -2.382 1.774 -8.718 1.00 81.75 91 LEU A C 1
ATOM 743 O O . LEU A 1 91 ? -2.566 0.570 -8.914 1.00 81.75 91 LEU A O 1
ATOM 747 N N . LYS A 1 92 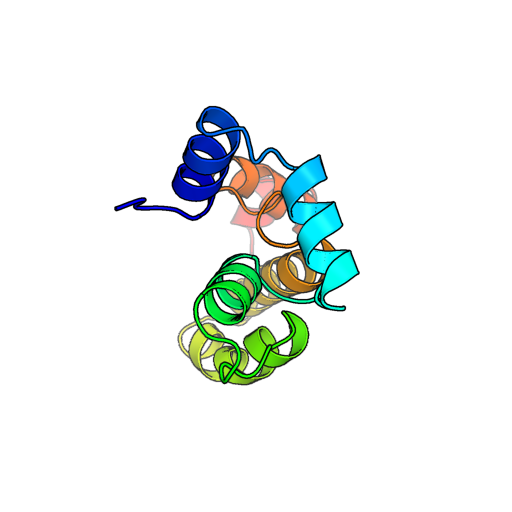? -3.267 2.681 -9.133 1.00 81.44 92 LYS A N 1
ATOM 748 C CA . LYS A 1 92 ? -4.434 2.328 -9.954 1.00 81.44 92 LYS A CA 1
ATOM 749 C C . LYS A 1 92 ? -3.976 1.891 -11.343 1.00 81.44 92 LYS A C 1
ATOM 751 O O . LYS A 1 92 ? -2.997 2.406 -11.870 1.00 81.44 92 LYS A O 1
ATOM 756 N N . ARG A 1 93 ? -4.744 1.021 -12.006 1.00 78.50 93 ARG A N 1
ATOM 757 C CA . ARG A 1 93 ? -4.451 0.607 -13.394 1.00 78.50 93 ARG A CA 1
ATOM 758 C C . ARG A 1 93 ? -4.321 1.805 -14.347 1.00 78.50 93 ARG A C 1
ATOM 760 O O . ARG A 1 93 ? -3.474 1.786 -15.230 1.00 78.50 93 ARG A O 1
ATOM 767 N N . SER A 1 94 ? -5.114 2.855 -14.140 1.00 83.69 94 SER A N 1
ATOM 768 C CA . SER A 1 94 ? -5.030 4.103 -14.910 1.00 83.69 94 SER A CA 1
ATOM 769 C C . SER A 1 94 ? -3.715 4.869 -14.720 1.00 83.69 94 SER A C 1
ATOM 771 O O . SER A 1 94 ? -3.423 5.750 -15.515 1.00 83.69 94 SER A O 1
ATOM 773 N N . GLN A 1 95 ? -2.938 4.562 -13.678 1.00 86.31 95 GLN A N 1
ATOM 774 C CA . GLN A 1 95 ? -1.636 5.173 -13.400 1.00 86.31 95 GLN A CA 1
ATOM 775 C C . GLN A 1 95 ? -0.475 4.396 -14.022 1.00 86.31 95 GLN A C 1
ATOM 777 O O . GLN A 1 95 ? 0.661 4.835 -13.913 1.00 86.31 95 GLN A O 1
ATOM 782 N N . LEU A 1 96 ? -0.722 3.262 -14.691 1.00 85.69 96 LEU A N 1
ATOM 783 C CA . LEU A 1 96 ? 0.354 2.440 -15.249 1.00 85.69 96 LEU A CA 1
ATOM 784 C C . LEU A 1 96 ? 1.214 3.214 -16.257 1.00 85.69 96 LEU A C 1
ATOM 786 O O . LEU A 1 96 ? 2.436 3.151 -16.180 1.00 85.69 96 LEU A O 1
ATOM 790 N N . SER A 1 97 ? 0.591 3.979 -17.158 1.00 87.06 97 SER A N 1
ATOM 791 C CA . SER A 1 97 ? 1.318 4.844 -18.093 1.00 87.06 97 SER A CA 1
ATOM 792 C C . SER A 1 97 ? 2.146 5.893 -17.354 1.00 87.06 97 SER A C 1
ATOM 794 O O . SER A 1 97 ? 3.314 6.076 -17.670 1.00 87.06 97 SER A O 1
ATOM 796 N N . THR A 1 98 ? 1.577 6.520 -16.321 1.00 88.06 98 THR A N 1
ATOM 797 C CA . THR A 1 98 ? 2.277 7.491 -15.471 1.00 88.06 98 THR A CA 1
ATOM 798 C C . THR A 1 98 ? 3.488 6.862 -14.782 1.00 88.06 98 THR A C 1
ATOM 800 O O . THR A 1 98 ? 4.564 7.445 -14.787 1.00 88.06 98 THR A O 1
ATOM 803 N N . LEU A 1 99 ? 3.341 5.661 -14.219 1.00 86.62 99 LEU A N 1
ATOM 804 C CA . LEU A 1 99 ? 4.415 4.934 -13.537 1.00 86.62 99 LEU A CA 1
ATOM 805 C C . LEU A 1 99 ? 5.543 4.554 -14.502 1.00 86.62 99 LEU A C 1
ATOM 807 O O . LEU A 1 99 ? 6.712 4.702 -14.152 1.00 86.62 99 LEU A O 1
ATOM 811 N N . LEU A 1 100 ? 5.203 4.120 -15.720 1.00 87.06 100 LEU A N 1
ATOM 812 C CA . LEU A 1 100 ? 6.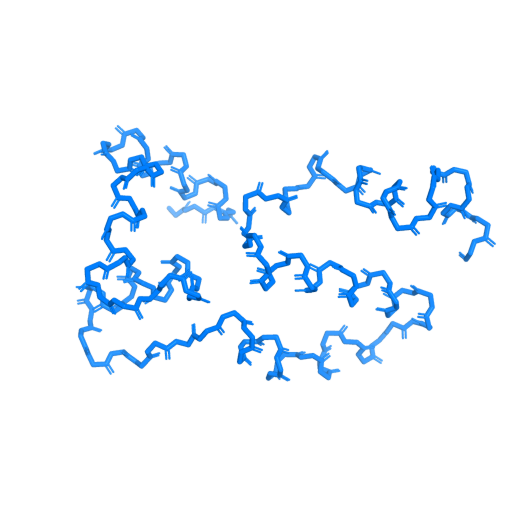180 3.859 -16.779 1.00 87.06 100 LEU A CA 1
ATOM 813 C C . LEU A 1 100 ? 6.941 5.135 -17.149 1.00 87.06 100 LEU A C 1
ATOM 815 O O . LEU A 1 100 ? 8.166 5.123 -17.159 1.00 87.06 100 LEU A O 1
ATOM 819 N N . THR A 1 101 ? 6.240 6.250 -17.362 1.00 87.31 101 THR A N 1
ATOM 820 C CA . THR A 1 101 ? 6.870 7.547 -17.645 1.00 87.31 101 THR A CA 1
ATOM 821 C C . THR A 1 101 ? 7.743 8.036 -16.487 1.00 87.31 101 THR A C 1
ATOM 823 O O . THR A 1 101 ? 8.827 8.547 -16.728 1.00 87.31 101 THR A O 1
ATOM 826 N N . ILE A 1 102 ? 7.334 7.854 -15.227 1.00 85.50 102 ILE A N 1
ATOM 827 C CA . ILE A 1 102 ? 8.154 8.241 -14.066 1.00 85.50 102 ILE A CA 1
ATOM 828 C C . ILE A 1 102 ? 9.452 7.420 -14.005 1.00 85.50 102 ILE A C 1
ATOM 830 O O . ILE A 1 102 ? 10.500 7.977 -13.686 1.00 85.50 102 ILE A O 1
ATOM 834 N N . LYS A 1 103 ? 9.403 6.113 -14.301 1.00 86.69 103 LYS A N 1
ATOM 835 C CA . LYS A 1 103 ? 10.586 5.235 -14.254 1.00 86.69 103 LYS A CA 1
ATOM 836 C C . LYS A 1 103 ? 11.507 5.414 -15.464 1.00 86.69 103 LYS A C 1
ATOM 838 O O . LYS A 1 103 ? 12.721 5.433 -15.282 1.00 86.69 103 LYS A O 1
ATOM 843 N N . TYR A 1 104 ? 10.949 5.531 -16.668 1.00 88.56 104 TYR A N 1
ATOM 844 C CA . TYR A 1 104 ? 11.696 5.502 -17.933 1.00 88.56 104 TYR A CA 1
ATOM 845 C C . TYR A 1 104 ? 11.772 6.855 -18.651 1.00 88.56 104 TYR A C 1
ATOM 847 O O . TYR A 1 104 ? 12.295 6.922 -19.749 1.00 88.56 104 TYR A O 1
ATOM 855 N N . GLN A 1 105 ? 11.275 7.938 -18.049 1.00 85.00 105 GLN A N 1
ATOM 856 C CA . GLN A 1 105 ? 11.128 9.286 -18.629 1.00 85.00 105 GLN A CA 1
ATOM 857 C C . GLN A 1 105 ? 10.093 9.429 -19.753 1.00 85.00 105 GLN A C 1
ATOM 859 O O . GLN A 1 105 ? 9.437 10.470 -19.830 1.00 85.00 105 GLN A O 1
ATOM 864 N N . SER A 1 106 ? 9.867 8.403 -20.576 1.00 87.56 106 SER A N 1
ATOM 865 C CA . SER A 1 106 ? 8.788 8.377 -21.571 1.00 87.56 106 SER A CA 1
ATOM 866 C C . SER A 1 106 ? 8.239 6.964 -21.810 1.00 87.56 106 SER A C 1
ATOM 868 O O . SER A 1 106 ? 8.772 5.973 -21.311 1.00 87.56 106 SER A O 1
ATOM 870 N N . LEU A 1 107 ? 7.121 6.861 -22.540 1.00 85.38 107 LEU A N 1
ATOM 871 C CA . LEU A 1 107 ? 6.579 5.559 -22.955 1.00 85.38 107 LEU A CA 1
ATOM 872 C C . LEU A 1 107 ? 7.373 4.949 -24.112 1.00 85.38 107 LEU A C 1
ATOM 874 O O . LEU A 1 107 ? 7.399 3.731 -24.244 1.00 85.38 107 LEU A O 1
ATOM 878 N N . GLU A 1 108 ? 7.978 5.782 -24.954 1.00 86.00 108 GLU A N 1
ATOM 879 C CA . GLU A 1 108 ? 8.875 5.363 -26.029 1.00 86.00 108 GLU A CA 1
ATOM 880 C C . GLU A 1 108 ? 10.134 4.728 -25.440 1.00 86.00 108 GLU A C 1
ATOM 882 O O . GLU A 1 108 ? 10.436 3.591 -25.782 1.00 86.00 108 GLU A O 1
ATOM 887 N N . ASP A 1 109 ? 10.767 5.382 -24.463 1.00 80.25 109 ASP A N 1
ATOM 888 C CA . ASP A 1 109 ? 11.929 4.832 -23.757 1.00 80.25 109 ASP A CA 1
ATOM 889 C C . ASP A 1 109 ? 11.585 3.508 -23.065 1.00 80.25 109 ASP A C 1
ATOM 891 O O . ASP A 1 109 ? 12.372 2.573 -23.109 1.00 80.25 109 ASP A O 1
ATOM 895 N N . ALA A 1 110 ? 10.379 3.383 -22.496 1.00 82.44 110 ALA A N 1
ATOM 896 C CA . ALA A 1 110 ? 9.914 2.146 -21.866 1.00 82.44 110 ALA A CA 1
ATOM 897 C C . ALA A 1 110 ? 9.731 0.963 -22.842 1.00 82.44 110 ALA A C 1
ATOM 899 O O . ALA A 1 110 ? 9.658 -0.175 -22.385 1.00 82.44 110 ALA A O 1
ATOM 900 N N . LYS A 1 111 ? 9.602 1.204 -24.156 1.00 83.69 111 LYS A N 1
ATOM 901 C CA . LYS A 1 111 ? 9.481 0.144 -25.181 1.00 83.69 111 LYS A CA 1
ATOM 902 C C . LYS A 1 111 ? 10.835 -0.363 -25.675 1.00 83.69 111 LYS A C 1
ATOM 904 O O . LYS A 1 111 ? 10.887 -1.455 -26.230 1.00 83.69 111 LYS A O 1
ATOM 909 N N . GLU A 1 112 ? 11.883 0.441 -25.520 1.00 80.00 112 GLU A N 1
ATOM 910 C CA . GLU A 1 112 ? 13.248 0.138 -25.974 1.00 80.00 112 GLU A CA 1
ATOM 911 C C . GLU A 1 112 ? 14.036 -0.710 -24.955 1.00 80.00 112 GLU A C 1
ATOM 913 O O . GLU A 1 112 ? 15.176 -1.091 -25.227 1.00 80.00 112 GLU A O 1
ATOM 918 N N . VAL A 1 113 ? 13.438 -0.998 -23.789 1.00 72.56 113 VAL A N 1
ATOM 919 C CA . VAL A 1 113 ? 14.037 -1.764 -22.680 1.00 72.56 113 VAL A CA 1
ATOM 920 C C . VAL A 1 113 ? 13.535 -3.203 -22.633 1.00 72.56 113 VAL A C 1
ATOM 922 O O . VAL A 1 113 ? 12.311 -3.424 -22.780 1.00 72.56 113 VAL A O 1
#